Protein AF-A0A8T4I7L2-F1 (afdb_monomer_lite)

Secondary structure (DSSP, 8-state):
---------PPPTT--HHHHHHHHHHHHH--EEEEEEEEEEEE-TTT-PEEEEEEEEEEES------TTT-S------

Radius of gyration: 12.68 Å; chains: 1; bounding box: 34×34×28 Å

Foldseek 3Di:
DDDDDQQDDDADPPGDPQRRSQVSQCQQWVFGWHFDDWPDWDQDPPPRDIDTDTDIGTDDDDGFGNDPVPDPTDDDDD

Structure (mmCIF, N/CA/C/O backbone):
data_AF-A0A8T4I7L2-F1
#
_entry.id   AF-A0A8T4I7L2-F1
#
loop_
_atom_site.group_PDB
_atom_site.id
_atom_site.type_symbol
_atom_site.label_atom_id
_atom_site.label_alt_id
_atom_site.label_comp_id
_atom_site.label_asym_id
_atom_site.label_entity_id
_atom_site.label_seq_id
_atom_site.pdbx_PDB_ins_code
_atom_site.Cartn_x
_atom_site.Cartn_y
_atom_site.Cartn_z
_atom_site.occupancy
_atom_site.B_iso_or_equiv
_atom_site.auth_seq_id
_atom_site.auth_comp_id
_atom_site.auth_asym_id
_atom_site.auth_atom_id
_atom_site.pdbx_PDB_model_num
ATOM 1 N N . GLU A 1 1 ? 11.901 15.763 -7.644 1.00 80.00 1 GLU A N 1
ATOM 2 C CA . GLU A 1 1 ? 12.843 14.983 -6.817 1.00 80.00 1 GLU A CA 1
ATOM 3 C C . GLU A 1 1 ? 12.093 13.734 -6.383 1.00 80.00 1 GLU A C 1
ATOM 5 O O . GLU A 1 1 ? 10.928 13.877 -6.027 1.00 80.00 1 GLU A O 1
ATOM 10 N N . LEU A 1 2 ? 12.685 12.548 -6.528 1.00 88.75 2 LEU A N 1
ATOM 11 C CA . LEU A 1 2 ? 12.037 11.277 -6.184 1.00 88.75 2 LEU A CA 1
ATOM 12 C C . LEU A 1 2 ? 12.322 10.918 -4.724 1.00 88.75 2 LEU A C 1
ATOM 14 O O . LEU A 1 2 ? 13.377 11.265 -4.190 1.00 88.75 2 LEU A O 1
ATOM 18 N N . MET A 1 3 ? 11.382 10.229 -4.082 1.00 93.75 3 MET A N 1
ATOM 19 C CA . MET A 1 3 ? 11.482 9.819 -2.683 1.00 93.75 3 MET A CA 1
ATOM 20 C C . MET A 1 3 ? 10.967 8.393 -2.501 1.00 93.75 3 MET A C 1
ATOM 22 O O . MET A 1 3 ? 9.920 8.043 -3.034 1.00 93.75 3 MET A O 1
ATOM 26 N N . TRP A 1 4 ? 11.695 7.592 -1.721 1.00 95.12 4 TRP A N 1
ATOM 27 C CA . TRP A 1 4 ? 11.279 6.236 -1.367 1.00 95.12 4 TRP A CA 1
ATOM 28 C C . TRP A 1 4 ? 10.088 6.266 -0.412 1.00 95.12 4 TRP A C 1
ATOM 30 O O . TRP A 1 4 ? 10.101 6.990 0.589 1.00 95.12 4 TRP A O 1
ATOM 40 N N . GLN A 1 5 ? 9.077 5.461 -0.718 1.00 94.00 5 GLN A N 1
ATOM 41 C CA . GLN A 1 5 ? 7.864 5.291 0.074 1.00 94.00 5 GLN A CA 1
ATOM 42 C C . GLN A 1 5 ? 7.452 3.813 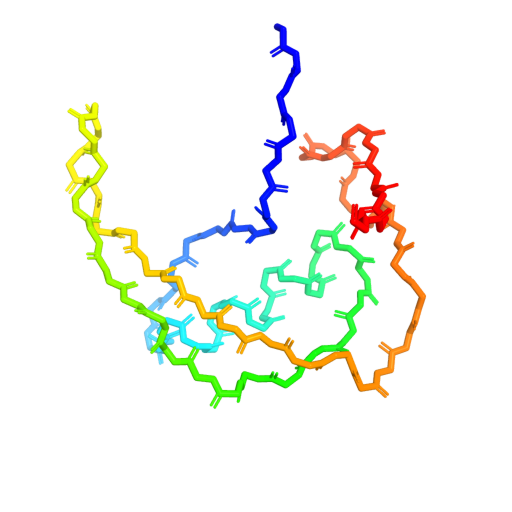0.060 1.00 94.00 5 GLN A C 1
ATOM 44 O O . GLN A 1 5 ? 7.978 3.023 -0.719 1.00 94.00 5 GLN A O 1
ATOM 49 N N . VAL A 1 6 ? 6.546 3.444 0.964 1.00 95.56 6 VAL A N 1
ATOM 50 C CA . VAL A 1 6 ? 5.824 2.165 0.868 1.00 95.56 6 VAL A CA 1
ATOM 51 C C . VAL A 1 6 ? 4.701 2.295 -0.171 1.00 95.56 6 VAL A C 1
ATOM 53 O O . VAL A 1 6 ? 4.228 3.425 -0.333 1.00 95.56 6 VAL A O 1
ATOM 56 N N . PRO A 1 7 ? 4.260 1.193 -0.815 1.00 96.44 7 PRO A N 1
ATOM 57 C CA . PRO A 1 7 ? 3.108 1.217 -1.718 1.00 96.44 7 PRO A CA 1
ATOM 58 C C . PRO A 1 7 ? 1.881 1.804 -1.029 1.00 96.44 7 PRO A C 1
ATOM 60 O O . PRO A 1 7 ? 1.646 1.515 0.156 1.00 96.44 7 PRO A O 1
ATOM 63 N N . ALA A 1 8 ? 1.148 2.670 -1.722 1.00 95.88 8 ALA A N 1
ATOM 64 C CA . ALA A 1 8 ? 0.044 3.399 -1.123 1.00 95.88 8 ALA A CA 1
ATOM 65 C C . ALA A 1 8 ? -0.818 4.117 -2.162 1.00 95.88 8 ALA A C 1
ATOM 67 O O . ALA A 1 8 ? -0.348 5.026 -2.838 1.00 95.88 8 ALA A O 1
ATOM 68 N N . GLY A 1 9 ? -2.128 3.915 -2.059 1.00 96.38 9 GLY A N 1
ATOM 69 C CA . GLY A 1 9 ? -3.105 4.717 -2.781 1.00 96.38 9 GLY A CA 1
ATOM 70 C C . GLY A 1 9 ? -4.382 4.974 -1.989 1.00 96.38 9 GLY A C 1
ATOM 71 O O . GLY A 1 9 ? -4.397 5.016 -0.751 1.00 96.38 9 GLY A O 1
ATOM 72 N N . GLY A 1 10 ? -5.447 5.287 -2.719 1.00 96.88 10 GLY A N 1
ATOM 73 C CA . GLY A 1 10 ? -6.733 5.664 -2.143 1.00 96.88 10 GLY A CA 1
ATOM 74 C C . GLY A 1 10 ? -7.500 4.447 -1.639 1.00 96.88 10 GLY A C 1
ATOM 75 O O . GLY A 1 10 ? -7.444 3.383 -2.237 1.00 96.88 10 GLY A O 1
ATOM 76 N N . ILE A 1 11 ? -8.268 4.613 -0.562 1.00 97.06 11 ILE A N 1
ATOM 77 C CA . ILE A 1 11 ? -9.290 3.622 -0.204 1.00 97.06 11 ILE A CA 1
ATOM 78 C C . ILE A 1 11 ? -10.499 3.879 -1.104 1.00 97.06 11 ILE A C 1
ATOM 80 O O . ILE A 1 11 ? -11.040 4.990 -1.082 1.00 97.06 11 ILE A O 1
ATOM 84 N N . GLU A 1 12 ? -10.905 2.880 -1.885 1.00 97.50 12 GLU A N 1
ATOM 85 C CA . GLU A 1 12 ? -12.081 2.978 -2.749 1.00 97.50 12 GLU A CA 1
ATOM 86 C C . GLU A 1 12 ? -13.389 2.720 -1.983 1.00 97.50 12 GLU A C 1
ATOM 88 O O . GLU A 1 12 ? -13.410 2.210 -0.857 1.00 97.50 12 GLU A O 1
ATOM 93 N N . ASP A 1 13 ? -14.517 3.086 -2.595 1.00 96.50 13 ASP A N 1
ATOM 94 C CA . ASP A 1 13 ? -15.836 2.917 -1.988 1.00 96.50 13 ASP A CA 1
ATOM 95 C C . ASP A 1 13 ? -16.129 1.437 -1.695 1.00 96.50 13 ASP A C 1
ATOM 97 O O . ASP A 1 13 ? -16.273 0.609 -2.593 1.00 96.50 13 ASP A O 1
ATOM 101 N N . GLY A 1 14 ? -16.289 1.120 -0.409 1.00 96.94 14 GLY A N 1
ATOM 102 C CA . GLY A 1 14 ? -16.573 -0.236 0.063 1.00 96.94 14 GLY A CA 1
ATOM 103 C C . GLY A 1 14 ? -15.337 -1.049 0.453 1.00 96.94 14 GLY A C 1
ATOM 104 O O . GLY A 1 14 ? -15.509 -2.164 0.946 1.00 96.94 14 GLY A O 1
ATOM 105 N N . GLU A 1 15 ? -14.128 -0.501 0.305 1.00 97.19 15 GLU A N 1
ATOM 106 C CA . GLU A 1 15 ? -12.894 -1.129 0.779 1.00 97.19 15 GLU A CA 1
ATOM 107 C C . GLU A 1 15 ? -12.584 -0.779 2.244 1.00 97.19 15 GLU A C 1
ATOM 109 O O . GLU A 1 15 ? -12.839 0.330 2.724 1.00 97.19 15 GLU A O 1
ATOM 114 N N . THR A 1 16 ? -11.978 -1.721 2.971 1.00 96.81 16 THR A N 1
ATOM 115 C CA . THR A 1 16 ? -11.233 -1.414 4.199 1.00 96.81 16 THR A CA 1
ATOM 116 C C . THR A 1 16 ? -9.821 -0.930 3.863 1.00 96.81 16 THR A C 1
ATOM 118 O O . THR A 1 16 ? -9.310 -1.160 2.767 1.00 96.81 16 THR A O 1
ATOM 121 N N . ALA A 1 17 ? -9.142 -0.298 4.824 1.00 96.31 17 ALA A N 1
ATOM 122 C CA . ALA A 1 17 ? -7.752 0.128 4.645 1.00 96.31 17 ALA A CA 1
ATOM 123 C C . ALA A 1 17 ? -6.806 -1.046 4.335 1.00 96.31 17 ALA A C 1
ATOM 125 O O . ALA A 1 17 ? -5.849 -0.902 3.580 1.00 96.31 17 ALA A O 1
ATOM 126 N N . GLU A 1 18 ? -7.073 -2.218 4.907 1.00 97.88 18 GLU A N 1
ATOM 127 C CA . GLU A 1 18 ? -6.334 -3.445 4.628 1.00 97.88 18 GLU A CA 1
ATOM 128 C C . GLU A 1 18 ? -6.564 -3.946 3.201 1.00 97.88 18 GLU A C 1
ATOM 130 O O . GLU A 1 18 ? -5.612 -4.377 2.556 1.00 97.88 18 GLU A O 1
ATOM 135 N N . GLN A 1 19 ? -7.802 -3.874 2.700 1.00 98.25 19 GLN A N 1
ATOM 136 C CA . GLN A 1 19 ? -8.124 -4.265 1.325 1.00 98.25 19 GLN A CA 1
ATOM 137 C C . GLN A 1 19 ? -7.435 -3.345 0.316 1.00 98.25 19 GLN A C 1
ATOM 139 O O . GLN A 1 19 ? -6.776 -3.845 -0.593 1.00 98.25 19 GLN A O 1
ATOM 144 N N . ALA A 1 20 ? -7.495 -2.030 0.545 1.00 98.19 20 ALA A N 1
ATOM 145 C CA . ALA A 1 20 ? -6.789 -1.056 -0.278 1.00 98.19 20 ALA A CA 1
ATOM 146 C C . ALA A 1 20 ? -5.273 -1.311 -0.263 1.00 98.19 20 ALA A C 1
ATOM 148 O O . ALA A 1 20 ? -4.659 -1.415 -1.313 1.00 98.19 20 ALA A O 1
ATOM 149 N N . ALA A 1 21 ? -4.660 -1.526 0.909 1.00 98.25 21 ALA A N 1
ATOM 150 C CA . ALA A 1 21 ? -3.222 -1.806 0.993 1.00 98.25 21 ALA A CA 1
ATOM 151 C C . ALA A 1 21 ? -2.800 -3.052 0.189 1.00 98.25 21 ALA A C 1
ATOM 153 O O . ALA A 1 21 ? -1.734 -3.054 -0.425 1.00 98.25 21 ALA A O 1
ATOM 154 N N . VAL A 1 22 ? -3.623 -4.107 0.184 1.00 98.38 22 VAL A N 1
ATOM 155 C CA . VAL A 1 22 ? -3.375 -5.315 -0.619 1.00 98.38 22 VAL A CA 1
ATOM 156 C C . VAL A 1 22 ? -3.508 -5.024 -2.116 1.00 98.38 22 VAL A C 1
ATOM 158 O O . VAL A 1 22 ? -2.630 -5.429 -2.879 1.00 98.38 22 VAL A O 1
ATOM 161 N N . ARG A 1 23 ? -4.573 -4.324 -2.533 1.00 98.44 23 ARG A N 1
ATOM 162 C CA . ARG A 1 23 ? -4.814 -3.959 -3.937 1.00 98.44 23 ARG A CA 1
ATOM 163 C C . ARG A 1 23 ? -3.698 -3.069 -4.483 1.00 98.44 23 ARG A C 1
ATOM 165 O O . ARG A 1 23 ? -3.074 -3.452 -5.464 1.00 98.44 23 ARG A O 1
ATOM 172 N N . GLU A 1 24 ? -3.401 -1.965 -3.805 1.00 98.25 24 GLU A N 1
ATOM 173 C CA . GLU A 1 24 ? -2.381 -0.986 -4.212 1.00 98.25 24 GLU A CA 1
ATOM 174 C C . GLU A 1 24 ? -0.992 -1.634 -4.296 1.00 98.25 24 GLU A C 1
ATOM 176 O O . GLU A 1 24 ? -0.261 -1.452 -5.264 1.00 98.25 24 GLU A O 1
ATOM 181 N N . THR A 1 25 ? -0.639 -2.500 -3.332 1.00 98.25 25 THR A N 1
ATOM 182 C CA . THR A 1 25 ? 0.635 -3.238 -3.401 1.00 98.25 25 THR A CA 1
ATOM 183 C C . THR A 1 25 ? 0.706 -4.109 -4.655 1.00 98.25 25 THR A C 1
ATOM 185 O O . THR A 1 25 ? 1.758 -4.170 -5.294 1.00 98.25 25 THR A O 1
ATOM 188 N N . G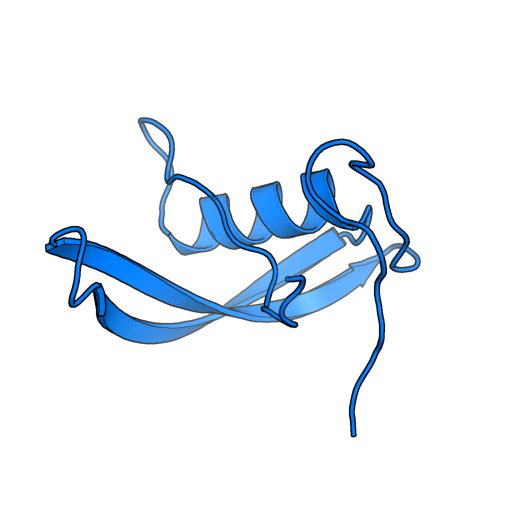LN A 1 26 ? -0.388 -4.780 -5.023 1.00 98.12 26 GLN A N 1
ATOM 189 C CA . GLN A 1 26 ? -0.433 -5.557 -6.256 1.00 98.12 26 GLN A CA 1
ATOM 190 C C . GLN A 1 26 ? -0.307 -4.638 -7.476 1.00 98.12 26 GLN A C 1
ATOM 192 O O . GLN A 1 26 ? 0.551 -4.890 -8.313 1.00 98.12 26 GLN A O 1
ATOM 197 N N . GLU A 1 27 ? -1.131 -3.598 -7.577 1.00 97.81 27 GLU A N 1
ATOM 198 C CA . GLU A 1 27 ? -1.195 -2.706 -8.743 1.00 97.81 27 GLU A CA 1
ATOM 199 C C . GLU A 1 27 ? 0.157 -2.049 -9.035 1.00 97.81 27 GLU A C 1
ATOM 201 O O . GLU A 1 27 ? 0.658 -2.147 -10.153 1.00 97.81 27 GLU A O 1
ATOM 206 N N . GLU A 1 28 ? 0.805 -1.498 -8.011 1.00 97.88 28 GLU A N 1
ATOM 207 C CA . GLU A 1 28 ? 2.071 -0.789 -8.172 1.00 97.8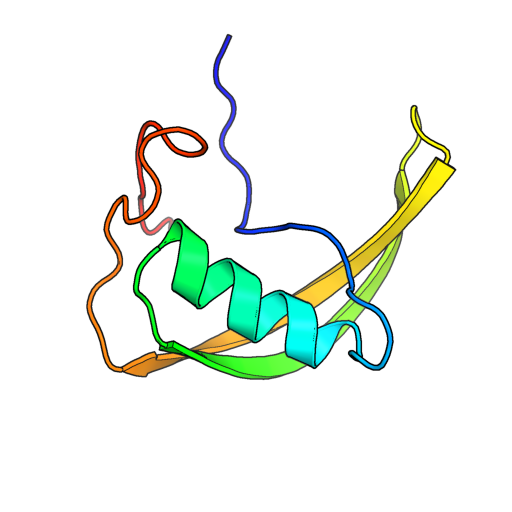8 28 GLU A CA 1
ATOM 208 C C . GLU A 1 28 ? 3.273 -1.735 -8.357 1.00 97.88 28 GLU A C 1
ATOM 210 O O . GLU A 1 28 ? 4.204 -1.445 -9.116 1.00 97.88 28 GLU A O 1
ATOM 215 N N . THR A 1 29 ? 3.291 -2.877 -7.650 1.00 97.81 29 THR A N 1
ATOM 216 C CA . THR A 1 29 ? 4.507 -3.712 -7.518 1.00 97.81 29 THR A CA 1
ATOM 217 C C . THR A 1 29 ? 4.423 -5.097 -8.161 1.00 97.81 29 THR A C 1
ATOM 219 O O . THR A 1 29 ? 5.418 -5.826 -8.235 1.00 97.81 29 THR A O 1
ATOM 222 N N . GLY A 1 30 ? 3.229 -5.515 -8.579 1.00 97.38 30 GLY A N 1
ATOM 223 C CA . GLY A 1 30 ? 2.930 -6.872 -9.037 1.00 97.38 30 GLY A CA 1
ATOM 224 C C . GLY A 1 30 ? 3.035 -7.950 -7.950 1.00 97.38 30 GLY A C 1
ATOM 225 O O . GLY A 1 30 ? 2.915 -9.137 -8.262 1.00 97.38 30 GLY A O 1
ATOM 226 N N . LEU A 1 31 ? 3.291 -7.574 -6.692 1.00 97.88 31 LEU A N 1
ATOM 227 C CA . LEU A 1 31 ? 3.434 -8.501 -5.576 1.00 97.88 31 LEU A CA 1
ATOM 228 C C . LEU A 1 31 ? 2.076 -8.761 -4.926 1.00 97.88 31 LEU A C 1
ATOM 230 O O . LEU A 1 31 ? 1.397 -7.839 -4.479 1.00 97.88 31 LEU A O 1
ATOM 234 N N . THR A 1 32 ? 1.703 -10.033 -4.803 1.00 98.25 32 THR A N 1
ATOM 235 C CA . THR A 1 32 ? 0.521 -10.407 -4.025 1.00 98.25 32 THR A CA 1
ATOM 236 C C . THR A 1 32 ? 0.913 -10.521 -2.559 1.00 98.25 32 THR A C 1
ATOM 238 O O . THR A 1 32 ? 1.860 -11.232 -2.203 1.00 98.25 32 THR A O 1
ATOM 241 N N . VAL A 1 33 ? 0.166 -9.835 -1.697 1.00 98.56 33 VAL A N 1
ATOM 242 C CA . VAL A 1 33 ? 0.390 -9.815 -0.250 1.00 98.56 33 VAL A CA 1
ATOM 243 C C . VAL A 1 33 ? -0.900 -10.111 0.510 1.00 98.56 33 VAL A C 1
ATOM 245 O O . VAL A 1 33 ? -1.997 -9.876 0.012 1.00 98.56 33 VAL A O 1
ATOM 248 N N . GLU A 1 34 ? -0.774 -10.595 1.739 1.00 98.44 34 GLU A N 1
ATOM 249 C CA . GLU A 1 34 ? -1.879 -10.669 2.696 1.00 98.44 34 GLU A CA 1
ATOM 250 C C . GLU A 1 34 ? -1.729 -9.582 3.764 1.00 98.44 34 GLU A C 1
ATOM 252 O O . GLU A 1 34 ? -0.630 -9.349 4.275 1.00 98.44 34 GLU A O 1
ATOM 257 N N . ALA A 1 35 ? -2.827 -8.914 4.124 1.00 98.31 35 ALA A N 1
ATOM 258 C CA . ALA A 1 35 ? -2.832 -7.972 5.236 1.00 98.31 35 ALA A CA 1
ATOM 259 C C . ALA A 1 35 ? -2.739 -8.727 6.568 1.00 98.31 35 ALA A C 1
ATOM 261 O O . ALA A 1 35 ? -3.587 -9.554 6.897 1.00 98.31 35 ALA A O 1
ATOM 262 N N . VAL A 1 36 ? -1.712 -8.414 7.355 1.00 98.31 36 VAL A N 1
ATOM 263 C CA . VAL A 1 36 ? -1.429 -9.078 8.633 1.00 98.31 36 VAL A CA 1
ATOM 264 C C . VAL A 1 36 ? -1.957 -8.254 9.799 1.00 98.31 36 VAL A C 1
ATOM 266 O O . VAL A 1 36 ? -2.526 -8.798 10.747 1.00 98.31 36 VAL A O 1
ATOM 269 N N . LYS A 1 37 ? -1.717 -6.936 9.778 1.00 97.25 37 LYS A N 1
ATOM 270 C CA . LYS A 1 37 ? -2.026 -6.072 10.921 1.00 97.25 37 LYS A CA 1
ATOM 271 C C . LYS A 1 37 ? -2.083 -4.591 10.556 1.00 97.25 37 LYS A C 1
ATOM 273 O O . LYS A 1 37 ? -1.122 -4.061 10.005 1.00 97.25 37 LYS A O 1
ATOM 278 N N . LEU A 1 38 ? -3.117 -3.894 11.026 1.00 96.81 38 LEU A N 1
ATOM 279 C CA . LEU A 1 38 ? -3.114 -2.434 11.115 1.00 96.81 38 LEU A CA 1
ATOM 280 C C . LEU A 1 38 ? -2.076 -1.964 12.151 1.00 96.81 38 LEU A C 1
ATOM 282 O O . LEU A 1 38 ? -2.186 -2.247 13.349 1.00 96.81 38 LEU A O 1
ATOM 286 N N . LEU A 1 39 ? -1.046 -1.258 11.690 1.00 97.56 39 LEU A N 1
ATOM 287 C CA . LEU A 1 39 ? 0.017 -0.696 12.525 1.00 97.56 39 LEU A CA 1
ATOM 288 C C . LEU A 1 39 ? -0.411 0.607 13.200 1.00 97.56 39 LEU A C 1
ATOM 290 O O . LEU A 1 39 ? 0.029 0.892 14.315 1.00 97.56 39 LEU A O 1
ATOM 294 N N . GLY A 1 40 ? -1.266 1.384 12.540 1.00 96.69 40 GLY A N 1
ATOM 295 C CA . GLY A 1 40 ? -1.823 2.614 13.079 1.00 96.69 40 GLY A CA 1
ATOM 296 C C . GLY A 1 40 ? -2.222 3.600 11.994 1.00 96.69 40 GLY A C 1
ATOM 297 O O . GLY A 1 40 ? -2.007 3.374 10.804 1.00 96.69 40 GLY A O 1
ATOM 298 N N . GLU A 1 41 ? -2.778 4.721 12.437 1.00 97.69 41 GLU A N 1
ATOM 299 C CA . GLU A 1 41 ? -3.307 5.760 11.563 1.00 97.69 41 GLU A CA 1
ATOM 300 C C . GLU A 1 41 ? -2.780 7.136 11.971 1.00 97.69 41 GLU A C 1
ATOM 302 O O . GLU A 1 41 ? -2.476 7.391 13.141 1.00 97.69 41 GLU A O 1
ATOM 307 N N . ARG A 1 42 ? -2.676 8.054 11.008 1.00 97.06 42 ARG A N 1
ATOM 308 C CA . ARG A 1 42 ? -2.335 9.458 11.273 1.00 97.06 42 ARG A CA 1
ATOM 309 C C . ARG A 1 42 ? -2.991 10.395 10.272 1.00 97.06 42 ARG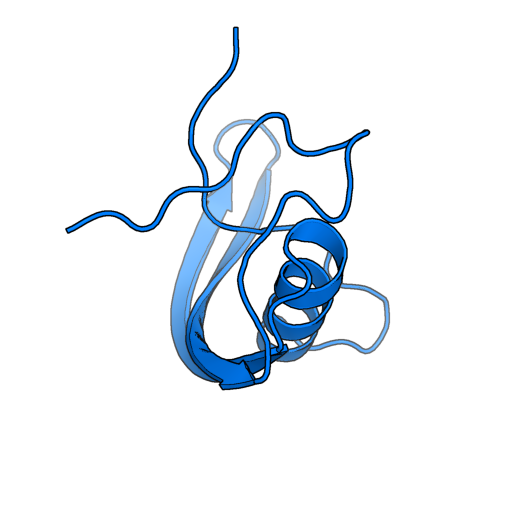 A C 1
ATOM 311 O O . ARG A 1 42 ? -3.195 10.036 9.119 1.00 97.06 42 ARG A O 1
ATOM 318 N N . GLY A 1 43 ? -3.193 11.648 10.662 1.00 97.56 43 GLY A N 1
ATOM 319 C CA . GLY A 1 43 ? -3.498 12.711 9.705 1.00 97.56 43 GLY A CA 1
ATOM 320 C C . GLY A 1 43 ? -2.261 13.103 8.892 1.00 97.56 43 GLY A C 1
ATOM 321 O O . GLY A 1 43 ? -1.180 13.338 9.444 1.00 97.56 43 GLY A O 1
ATOM 322 N N . HIS A 1 44 ? -2.392 13.198 7.573 1.00 93.81 44 HIS A N 1
ATOM 323 C CA . HIS A 1 44 ? -1.347 13.739 6.719 1.00 93.81 44 HIS A CA 1
ATOM 324 C C . HIS A 1 44 ? -1.220 15.256 6.950 1.00 93.81 44 HIS A C 1
ATOM 326 O O . HIS A 1 44 ? -2.187 15.987 6.730 1.00 93.81 44 HIS A O 1
ATOM 332 N N . PRO A 1 45 ? -0.043 15.777 7.343 1.00 93.00 45 PRO A N 1
ATOM 333 C CA . PRO A 1 45 ? 0.085 17.140 7.869 1.00 93.00 45 PRO A CA 1
ATOM 334 C C . PRO A 1 45 ? -0.209 18.240 6.843 1.00 93.00 45 PRO A C 1
ATOM 336 O O . PRO A 1 45 ? -0.527 19.358 7.229 1.00 93.00 45 PRO A O 1
ATOM 339 N N . LYS A 1 46 ? -0.095 17.941 5.541 1.00 93.25 46 LYS A N 1
ATOM 340 C CA . LYS A 1 46 ? -0.355 18.915 4.466 1.00 93.25 46 LYS A CA 1
ATOM 341 C C . LYS A 1 46 ? -1.739 18.788 3.840 1.00 93.25 46 LYS A C 1
ATOM 343 O O . LYS A 1 46 ? -2.294 19.783 3.400 1.00 93.25 46 LYS A O 1
ATOM 348 N N . THR A 1 47 ? -2.265 17.569 3.747 1.00 94.38 47 THR A N 1
ATOM 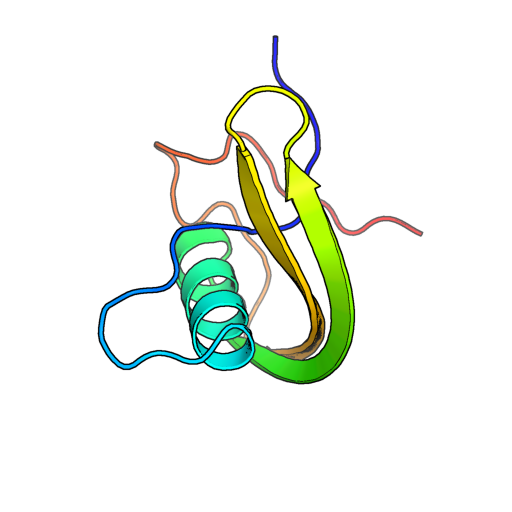349 C CA . THR A 1 47 ? -3.502 17.288 2.993 1.00 94.38 47 THR A CA 1
ATOM 350 C C . THR A 1 47 ? -4.687 16.994 3.902 1.00 94.38 47 THR A C 1
ATOM 352 O O . THR A 1 47 ? -5.813 16.964 3.425 1.00 94.38 47 THR A O 1
ATOM 355 N N . GLY A 1 48 ? -4.452 16.737 5.193 1.00 95.44 48 GLY A N 1
ATOM 356 C CA . GLY A 1 48 ? -5.484 16.343 6.151 1.00 95.44 48 GLY A CA 1
ATOM 357 C C . GLY A 1 48 ? -6.037 14.930 5.947 1.00 95.44 48 GLY A C 1
ATOM 358 O O . GLY A 1 48 ? -6.867 14.501 6.741 1.00 95.44 48 GLY A O 1
ATOM 359 N N . ARG A 1 49 ? -5.582 14.193 4.922 1.00 94.69 49 ARG A N 1
ATOM 360 C CA . ARG A 1 49 ? -6.029 12.818 4.656 1.00 94.69 49 ARG A CA 1
ATOM 361 C C . ARG A 1 49 ? -5.653 11.899 5.815 1.00 94.69 49 ARG A C 1
ATOM 363 O O . ARG A 1 49 ? -4.538 11.994 6.328 1.00 94.69 49 ARG A O 1
ATOM 370 N N . LEU A 1 50 ? -6.564 11.014 6.207 1.00 95.88 50 LEU A N 1
ATOM 371 C CA . LEU A 1 50 ? -6.244 9.934 7.132 1.00 95.88 50 LEU A CA 1
ATOM 372 C C . LEU A 1 50 ? -5.376 8.913 6.389 1.00 95.88 50 LEU A C 1
ATOM 374 O O . LEU A 1 50 ? -5.788 8.379 5.367 1.00 95.88 50 LEU A O 1
ATOM 378 N N . MET A 1 51 ? -4.167 8.691 6.886 1.00 97.31 51 MET A N 1
ATOM 379 C CA . MET A 1 51 ? -3.244 7.678 6.389 1.00 97.31 51 MET A CA 1
ATOM 380 C C . MET A 1 51 ? -3.341 6.471 7.309 1.00 97.31 51 MET A C 1
ATOM 382 O O . MET A 1 51 ? -3.163 6.631 8.518 1.00 97.31 51 MET A O 1
ATOM 386 N N . SER A 1 52 ? -3.576 5.296 6.739 1.00 97.75 52 SER A N 1
ATOM 387 C CA . SER A 1 52 ? -3.597 4.023 7.454 1.00 97.75 52 SER A CA 1
ATOM 388 C C . SER A 1 52 ? -2.399 3.178 7.027 1.00 97.75 52 SER A C 1
ATOM 390 O O . SER A 1 52 ? -2.075 3.120 5.843 1.00 97.75 52 SER A O 1
ATOM 392 N N . TYR A 1 53 ? -1.697 2.585 7.992 1.00 98.00 53 TYR A N 1
ATOM 393 C CA . TYR A 1 53 ? -0.497 1.786 7.751 1.00 98.00 53 TYR A CA 1
ATOM 394 C C . TYR A 1 53 ? -0.771 0.323 8.058 1.00 98.00 53 TYR A C 1
ATOM 396 O O . TYR A 1 53 ? -0.936 -0.041 9.222 1.00 98.00 53 TYR A O 1
ATOM 404 N N . THR A 1 54 ? -0.743 -0.522 7.035 1.00 98.44 54 THR A N 1
ATOM 405 C CA . THR A 1 54 ? -0.996 -1.959 7.169 1.00 98.44 54 THR A CA 1
ATOM 406 C C . THR A 1 54 ? 0.296 -2.733 6.941 1.00 98.44 54 THR A C 1
ATOM 408 O O . THR A 1 54 ? 0.963 -2.564 5.926 1.00 98.44 54 THR A O 1
ATOM 411 N N . ALA A 1 55 ? 0.670 -3.579 7.899 1.00 98.19 55 ALA A N 1
ATOM 412 C CA . ALA A 1 55 ? 1.715 -4.570 7.696 1.00 98.19 55 ALA A CA 1
ATOM 413 C C . ALA A 1 55 ? 1.155 -5.720 6.862 1.00 98.19 55 ALA A C 1
ATOM 415 O O . ALA A 1 55 ? 0.122 -6.291 7.227 1.00 98.19 55 ALA A O 1
ATOM 416 N N . CYS A 1 56 ? 1.869 -6.083 5.801 1.00 98.31 56 CYS A N 1
ATOM 417 C CA . CYS A 1 56 ? 1.497 -7.164 4.899 1.00 98.31 56 CYS A CA 1
ATOM 418 C C . CYS A 1 56 ? 2.612 -8.213 4.806 1.00 98.31 56 CYS A C 1
ATOM 420 O O . CYS A 1 56 ? 3.785 -7.901 5.024 1.00 98.31 56 CYS A O 1
ATOM 422 N N . SER A 1 57 ? 2.245 -9.451 4.477 1.00 98.06 57 SER A N 1
ATOM 423 C CA . SER A 1 57 ? 3.180 -10.546 4.210 1.00 98.06 57 SER A CA 1
ATOM 424 C C . SER A 1 57 ? 3.115 -10.931 2.728 1.00 98.06 57 SER A C 1
ATOM 426 O O . SER A 1 57 ? 2.011 -11.133 2.222 1.00 98.06 57 SER A O 1
ATOM 428 N N . PRO A 1 58 ? 4.249 -11.034 2.010 1.00 97.44 58 PRO A N 1
ATOM 429 C CA . PRO A 1 58 ? 4.269 -11.541 0.640 1.00 97.44 58 PRO A CA 1
ATOM 430 C C . PRO A 1 58 ? 3.762 -12.981 0.574 1.00 97.44 58 PRO A C 1
ATOM 432 O O . PRO A 1 58 ? 4.217 -13.828 1.344 1.00 97.44 58 PRO A O 1
ATOM 435 N N . VAL A 1 59 ? 2.851 -13.259 -0.359 1.00 97.88 59 VAL A N 1
ATOM 436 C CA . VAL A 1 59 ? 2.310 -14.612 -0.580 1.00 97.88 59 VAL A CA 1
ATOM 437 C C . VAL A 1 59 ? 2.690 -15.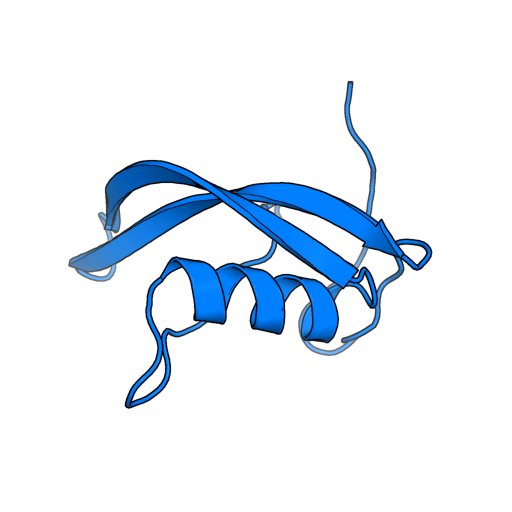178 -1.944 1.00 97.88 59 VAL A C 1
ATOM 439 O O . VAL A 1 59 ? 2.975 -16.369 -2.045 1.00 97.88 59 VAL A O 1
ATOM 442 N N . GLU A 1 60 ? 2.746 -14.342 -2.982 1.00 96.81 60 GLU A N 1
ATOM 443 C CA . GLU A 1 60 ? 3.073 -14.766 -4.343 1.00 96.81 60 GLU A CA 1
ATOM 444 C C . GLU A 1 60 ? 3.645 -13.606 -5.168 1.00 96.81 60 GLU A C 1
ATOM 446 O O . GLU A 1 60 ? 3.301 -12.440 -4.963 1.00 96.81 60 GLU A O 1
ATOM 451 N N . GLY A 1 61 ? 4.491 -13.946 -6.141 1.00 93.56 61 GLY A N 1
ATOM 452 C CA . GLY A 1 61 ? 5.052 -13.009 -7.106 1.00 93.56 61 GLY A CA 1
ATOM 453 C C . GLY A 1 61 ? 6.444 -12.511 -6.734 1.00 93.56 61 GLY A C 1
ATOM 454 O O . GLY A 1 61 ? 7.016 -12.857 -5.701 1.00 93.56 61 GLY A O 1
ATOM 455 N N . GLU A 1 62 ? 6.995 -11.697 -7.625 1.00 95.25 62 GLU A N 1
ATOM 456 C CA . GLU A 1 62 ? 8.270 -11.012 -7.448 1.00 95.25 62 GLU A CA 1
ATOM 457 C C . GLU A 1 62 ? 8.027 -9.520 -7.659 1.00 95.25 62 GLU A C 1
ATOM 459 O O . GLU A 1 62 ? 7.437 -9.127 -8.669 1.00 95.25 62 GLU A O 1
ATOM 464 N N . ALA A 1 63 ? 8.454 -8.707 -6.691 1.00 96.31 63 ALA A N 1
ATOM 465 C CA . ALA A 1 63 ? 8.230 -7.270 -6.723 1.00 96.31 63 ALA A CA 1
ATOM 466 C C . ALA A 1 63 ? 9.010 -6.629 -7.882 1.00 96.31 63 ALA A C 1
ATOM 468 O O . ALA A 1 63 ? 10.222 -6.814 -8.010 1.00 96.31 63 ALA A O 1
ATOM 469 N N . ARG A 1 64 ? 8.310 -5.857 -8.709 1.00 97.12 64 ARG A N 1
ATOM 470 C CA . ARG A 1 64 ? 8.839 -5.123 -9.866 1.00 97.12 64 ARG A CA 1
ATOM 471 C C . ARG A 1 64 ? 8.047 -3.835 -10.048 1.00 97.12 64 ARG A C 1
ATOM 473 O O . ARG A 1 64 ? 6.920 -3.767 -9.590 1.00 97.12 64 ARG A O 1
ATOM 480 N N . VAL A 1 65 ? 8.587 -2.848 -10.754 1.00 97.81 65 VAL A N 1
ATOM 481 C CA . VAL A 1 65 ? 7.781 -1.695 -11.194 1.00 97.81 65 VAL A CA 1
ATOM 482 C C . VAL A 1 65 ? 6.676 -2.225 -12.117 1.00 97.81 65 VAL A C 1
ATOM 484 O O . VAL A 1 65 ? 6.974 -2.664 -13.229 1.00 97.81 65 VAL A O 1
ATOM 487 N N . ALA A 1 66 ? 5.443 -2.312 -11.611 1.00 97.38 66 ALA A N 1
ATOM 488 C CA . ALA A 1 66 ? 4.280 -2.793 -12.357 1.00 97.38 66 ALA A CA 1
ATOM 489 C C . ALA A 1 66 ? 3.416 -1.638 -12.878 1.00 97.38 66 ALA A C 1
ATOM 491 O O . ALA A 1 66 ? 2.768 -1.812 -13.909 1.00 97.38 66 ALA A O 1
ATOM 492 N N . ASP A 1 67 ? 3.504 -0.476 -12.228 1.00 95.50 67 ASP A N 1
ATOM 493 C CA . ASP A 1 67 ? 2.991 0.806 -12.703 1.00 95.50 67 ASP A CA 1
ATOM 494 C C . ASP A 1 67 ? 4.163 1.785 -12.912 1.00 95.50 67 ASP A C 1
ATOM 496 O O . ASP A 1 67 ? 4.794 2.235 -11.952 1.00 95.50 67 ASP A O 1
ATOM 500 N N . ASP A 1 68 ? 4.506 2.055 -14.175 1.00 94.50 68 ASP A N 1
ATOM 501 C CA . ASP A 1 68 ? 5.610 2.939 -14.567 1.00 94.50 68 ASP A CA 1
ATOM 502 C C . ASP A 1 68 ? 5.220 4.425 -14.630 1.00 94.50 68 ASP A C 1
ATOM 504 O O . ASP A 1 68 ? 6.105 5.283 -14.724 1.00 94.50 68 ASP A O 1
ATOM 508 N N . ASP A 1 69 ? 3.926 4.742 -14.523 1.00 93.81 69 ASP A N 1
ATOM 509 C CA . ASP A 1 69 ? 3.441 6.112 -14.362 1.00 93.81 69 ASP A CA 1
ATOM 510 C C . ASP A 1 69 ? 3.583 6.576 -12.897 1.00 93.81 69 ASP A C 1
ATOM 512 O O . ASP A 1 69 ? 3.812 7.766 -12.642 1.00 93.81 69 ASP A O 1
ATOM 516 N N . GLU A 1 70 ? 3.505 5.648 -11.932 1.00 92.00 70 GLU A N 1
ATOM 517 C CA . GLU A 1 70 ? 3.614 5.945 -10.496 1.00 92.00 70 GLU A CA 1
ATOM 518 C C . GLU A 1 70 ? 4.995 5.656 -9.879 1.00 92.00 70 GLU A C 1
ATOM 520 O O . GLU A 1 70 ? 5.444 6.406 -8.999 1.00 92.00 70 GLU A O 1
ATOM 525 N N . LEU A 1 71 ? 5.705 4.616 -10.336 1.00 95.25 71 LEU A N 1
ATOM 526 C CA . LEU A 1 71 ? 6.968 4.171 -9.737 1.00 95.25 71 LEU A CA 1
ATOM 527 C C . LEU A 1 71 ? 8.162 4.225 -10.702 1.00 95.25 71 LEU A C 1
ATOM 529 O O . LEU A 1 71 ? 8.140 3.690 -11.803 1.00 95.25 71 LEU A O 1
ATOM 533 N N . ASP A 1 72 ? 9.282 4.771 -10.219 1.00 96.94 72 ASP A N 1
ATOM 534 C CA . ASP A 1 72 ? 10.571 4.754 -10.938 1.00 96.94 72 ASP A CA 1
ATOM 535 C C . ASP A 1 72 ? 11.423 3.517 -10.588 1.00 96.94 72 ASP A C 1
ATOM 537 O O . ASP A 1 72 ? 12.186 3.010 -11.410 1.00 96.94 72 ASP A O 1
ATOM 541 N N . ALA A 1 73 ? 11.309 3.008 -9.353 1.00 96.69 73 ALA A N 1
ATOM 542 C CA . ALA A 1 73 ? 12.102 1.880 -8.870 1.00 96.69 73 ALA A CA 1
ATOM 543 C C . ALA A 1 73 ? 11.450 1.154 -7.684 1.00 96.69 73 ALA A C 1
ATOM 545 O O . ALA A 1 73 ? 10.722 1.749 -6.891 1.00 96.69 73 ALA A O 1
ATOM 546 N N . ILE A 1 74 ? 11.807 -0.124 -7.512 1.00 96.62 74 ILE A N 1
ATOM 547 C CA . ILE A 1 74 ? 11.458 -0.951 -6.348 1.00 96.62 74 ILE A CA 1
ATOM 548 C C . ILE A 1 74 ? 12.722 -1.534 -5.723 1.00 96.62 74 ILE A C 1
ATOM 550 O O . ILE A 1 74 ? 13.641 -1.953 -6.428 1.00 96.62 74 ILE A O 1
ATOM 554 N N . ALA A 1 75 ? 12.755 -1.593 -4.390 1.00 96.38 75 ALA A N 1
ATOM 555 C CA . ALA A 1 75 ? 13.826 -2.233 -3.642 1.00 96.38 75 ALA A CA 1
ATOM 556 C C . ALA A 1 75 ? 13.318 -2.860 -2.338 1.00 96.38 75 ALA A C 1
ATOM 558 O O . ALA A 1 75 ? 12.518 -2.269 -1.614 1.00 96.38 75 ALA A O 1
ATOM 559 N N . TRP A 1 76 ? 13.864 -4.028 -2.001 1.00 95.25 76 TRP A N 1
ATOM 560 C CA . TRP A 1 76 ? 13.816 -4.561 -0.642 1.00 95.25 76 TRP A CA 1
ATOM 561 C C . TRP A 1 76 ? 14.918 -3.911 0.199 1.00 95.25 76 TRP A C 1
ATOM 563 O O . TRP A 1 76 ? 16.066 -3.835 -0.242 1.00 95.25 76 TRP A O 1
ATOM 573 N N . VAL A 1 77 ? 14.582 -3.461 1.410 1.00 94.31 77 VAL A N 1
ATOM 574 C CA . VAL A 1 77 ? 15.521 -2.807 2.339 1.00 94.31 77 VAL A CA 1
ATOM 575 C C . VAL A 1 77 ? 15.646 -3.599 3.643 1.00 94.31 77 VAL A C 1
ATOM 577 O O . VAL A 1 77 ? 14.658 -4.154 4.124 1.00 94.31 77 VAL A O 1
ATOM 580 N N . THR A 1 78 ? 16.864 -3.668 4.191 1.00 88.06 78 THR A N 1
ATOM 581 C CA . THR A 1 78 ? 17.220 -4.399 5.426 1.00 88.06 78 THR A CA 1
ATOM 582 C C . THR A 1 78 ? 17.610 -3.464 6.553 1.00 88.06 78 THR A C 1
ATOM 584 O O . THR A 1 78 ? 18.367 -2.512 6.249 1.00 88.06 78 THR A O 1
#

Sequence (78 aa):
ELMWQVPAGGIEDGETAEQAAVRETQEETGLTVEAVKLLGERGHPKTGRLMSYTACSPVEGEARVADDDELDAIAWVT

pLDDT: mean 96.25, std 2.75, range [80.0, 98.56]